Protein AF-A0A2G9T4M1-F1 (afdb_monomer)

Radius of gyration: 15.1 Å; Cα contacts (8 Å, |Δi|>4): 97; chains: 1; bounding box: 35×21×38 Å

Sequence (73 aa):
AYEIIKLKGYTSWAIGLSVAKIVQAIMTNSRNVFALSTNVKGFHGIGEEVYLSLPCVVGSNGITHIVKQNLNE

pLDDT: mean 95.61, std 2.69, range [80.31, 98.19]

Organism: Teladorsagia circumcincta (NCBI:txid45464)

Structure (mmCIF, N/CA/C/O backbone):
data_AF-A0A2G9T4M1-F1
#
_entry.id   AF-A0A2G9T4M1-F1
#
loop_
_atom_site.group_PDB
_atom_site.id
_atom_site.type_symbol
_atom_site.label_atom_id
_atom_site.label_alt_id
_atom_site.label_comp_id
_atom_site.label_asym_id
_atom_site.label_entity_id
_atom_site.label_seq_id
_atom_site.pdbx_PDB_ins_code
_atom_site.Cartn_x
_atom_site.Cartn_y
_atom_site.Cartn_z
_atom_site.occupancy
_atom_site.B_iso_or_equiv
_atom_site.auth_seq_id
_atom_site.auth_comp_id
_atom_site.auth_asym_id
_atom_site.auth_atom_id
_atom_site.pdbx_PDB_model_num
ATOM 1 N N . ALA A 1 1 ? 12.798 -5.320 -6.450 1.00 84.19 1 ALA A N 1
ATOM 2 C CA . ALA A 1 1 ? 12.612 -4.216 -7.422 1.00 84.19 1 ALA A CA 1
ATOM 3 C C . ALA A 1 1 ? 13.922 -3.817 -8.105 1.00 84.19 1 ALA A C 1
ATOM 5 O O . ALA A 1 1 ? 13.937 -3.753 -9.326 1.00 84.19 1 ALA A O 1
ATOM 6 N N . TYR A 1 2 ? 15.010 -3.598 -7.354 1.00 92.50 2 TYR A N 1
ATOM 7 C CA . TYR A 1 2 ? 16.287 -3.098 -7.890 1.00 92.50 2 TYR A CA 1
ATOM 8 C C . TYR A 1 2 ? 16.878 -3.910 -9.048 1.00 92.50 2 TYR A C 1
ATOM 10 O O . TYR A 1 2 ? 17.313 -3.319 -10.027 1.00 92.50 2 TYR A O 1
ATOM 18 N N . GLU A 1 3 ? 16.836 -5.242 -8.994 1.00 96.56 3 GLU A N 1
ATOM 19 C CA . GLU A 1 3 ? 17.340 -6.084 -10.088 1.00 96.56 3 GLU A CA 1
ATOM 20 C C . GLU A 1 3 ? 16.532 -5.915 -11.385 1.00 96.56 3 GLU A C 1
ATOM 22 O O . GLU A 1 3 ? 17.105 -5.723 -12.453 1.00 96.56 3 GLU A O 1
ATOM 27 N N . ILE A 1 4 ? 15.197 -5.869 -11.293 1.00 95.44 4 ILE A N 1
ATOM 28 C CA . ILE A 1 4 ? 14.334 -5.618 -12.459 1.00 95.44 4 ILE A CA 1
ATOM 29 C C . ILE A 1 4 ? 14.581 -4.222 -13.031 1.00 95.44 4 ILE A C 1
ATOM 31 O O . ILE A 1 4 ? 14.638 -4.071 -14.246 1.00 95.44 4 ILE A O 1
ATOM 35 N N . ILE A 1 5 ? 14.763 -3.209 -12.181 1.00 96.75 5 ILE A N 1
ATOM 36 C CA . ILE A 1 5 ? 15.102 -1.855 -12.639 1.00 96.75 5 ILE A CA 1
ATOM 37 C C . ILE A 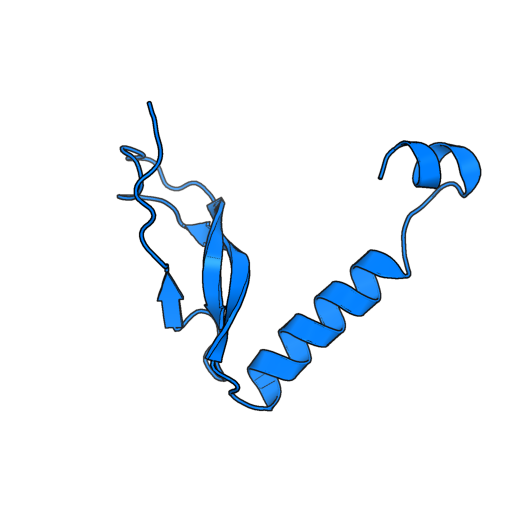1 5 ? 16.467 -1.861 -13.331 1.00 96.75 5 ILE A C 1
ATOM 39 O O . ILE A 1 5 ? 16.598 -1.275 -14.397 1.00 96.75 5 ILE A O 1
ATOM 43 N N . LYS A 1 6 ? 17.463 -2.563 -12.783 1.00 97.25 6 LYS A N 1
ATOM 44 C CA . LYS A 1 6 ? 18.791 -2.677 -13.399 1.00 97.25 6 LYS A CA 1
ATOM 45 C C . LYS A 1 6 ? 18.733 -3.335 -14.781 1.00 97.25 6 LYS A C 1
ATOM 47 O O . LYS A 1 6 ? 19.445 -2.906 -15.678 1.00 97.25 6 LYS A O 1
ATOM 52 N N . LEU A 1 7 ? 17.900 -4.363 -14.951 1.00 97.38 7 LEU A N 1
ATOM 53 C CA . LEU A 1 7 ? 17.810 -5.129 -16.198 1.00 97.38 7 LEU A CA 1
ATOM 54 C C . LEU A 1 7 ? 16.886 -4.487 -17.245 1.00 97.38 7 LEU A C 1
ATOM 56 O O . LEU A 1 7 ? 17.196 -4.502 -18.431 1.00 97.38 7 LEU A O 1
ATOM 60 N N . LYS A 1 8 ? 15.738 -3.944 -16.824 1.00 96.69 8 LYS A N 1
ATOM 61 C CA . LYS A 1 8 ? 14.669 -3.433 -17.703 1.00 96.69 8 LYS A CA 1
ATOM 62 C C . LYS A 1 8 ? 14.609 -1.898 -17.756 1.00 96.69 8 LYS A C 1
ATOM 64 O O . LYS A 1 8 ? 13.950 -1.340 -18.626 1.00 96.69 8 LYS A O 1
ATOM 69 N N . GLY A 1 9 ? 15.236 -1.209 -16.807 1.00 96.19 9 GLY A N 1
ATOM 70 C CA . GLY A 1 9 ? 15.179 0.248 -16.628 1.00 96.19 9 GLY A CA 1
ATOM 71 C C . GLY A 1 9 ? 13.989 0.743 -15.795 1.00 96.19 9 GLY A C 1
ATOM 72 O O . GLY A 1 9 ? 13.994 1.883 -15.344 1.00 96.19 9 GLY A O 1
ATOM 73 N N . TYR A 1 10 ? 12.966 -0.087 -15.564 1.00 94.88 10 TYR A N 1
ATOM 74 C CA . TYR A 1 10 ? 11.753 0.288 -14.827 1.00 94.88 10 TYR A CA 1
ATOM 75 C C . TYR A 1 10 ? 10.956 -0.942 -14.364 1.00 94.88 10 TYR A C 1
ATOM 77 O O . TYR A 1 10 ? 11.195 -2.073 -14.791 1.00 94.88 10 TYR A O 1
ATOM 85 N N . THR A 1 11 ? 9.950 -0.718 -13.514 1.00 95.94 11 THR A N 1
ATOM 86 C CA . THR A 1 11 ? 8.954 -1.732 -13.124 1.00 95.94 11 THR A CA 1
ATOM 87 C C . THR A 1 11 ? 7.569 -1.287 -13.583 1.00 95.94 11 THR A C 1
ATOM 89 O O . THR A 1 11 ? 7.280 -0.097 -13.586 1.00 95.94 11 THR A O 1
ATOM 92 N N . SER A 1 12 ? 6.718 -2.219 -14.015 1.0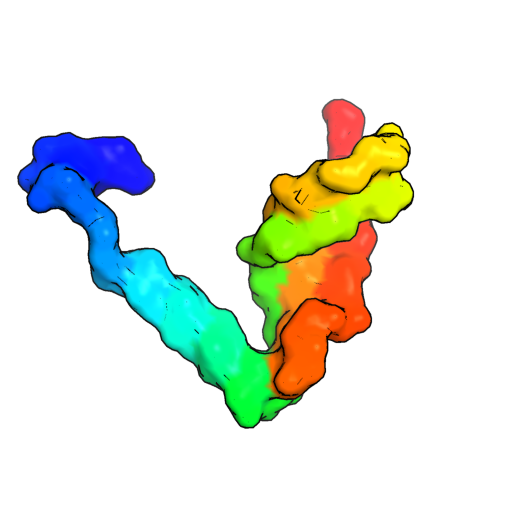0 95.19 12 SER A N 1
ATOM 93 C CA . SER A 1 12 ? 5.379 -1.875 -14.518 1.00 95.19 12 SER A CA 1
ATOM 94 C C . SER A 1 12 ? 4.348 -2.949 -14.185 1.00 95.19 12 SER A C 1
ATOM 96 O O . SER A 1 12 ? 3.384 -2.687 -13.477 1.00 95.19 12 SER A O 1
ATOM 98 N N . TRP A 1 13 ? 4.590 -4.184 -14.628 1.00 95.81 13 TRP A N 1
ATOM 99 C CA . TRP A 1 13 ? 3.612 -5.274 -14.567 1.00 95.81 13 TRP A CA 1
ATOM 100 C C . TRP A 1 13 ? 3.171 -5.640 -13.147 1.00 95.81 13 TRP A C 1
ATOM 102 O O . TRP A 1 13 ? 1.979 -5.648 -12.858 1.00 95.81 13 TRP A O 1
ATOM 112 N N . ALA A 1 14 ? 4.123 -5.896 -12.244 1.00 96.50 14 ALA A N 1
ATOM 113 C CA . ALA A 1 14 ? 3.807 -6.290 -10.871 1.00 96.50 14 ALA A CA 1
ATOM 114 C C . ALA A 1 14 ? 3.076 -5.178 -10.099 1.00 96.50 14 ALA A C 1
ATOM 116 O O . ALA A 1 14 ? 2.141 -5.457 -9.356 1.00 96.50 14 ALA A O 1
ATOM 117 N N . ILE A 1 15 ? 3.469 -3.917 -10.307 1.00 96.56 15 ILE A N 1
ATOM 118 C CA . ILE A 1 15 ? 2.811 -2.767 -9.674 1.00 96.56 15 ILE A CA 1
ATOM 119 C C . ILE A 1 15 ? 1.397 -2.599 -10.233 1.00 96.56 15 ILE A C 1
ATOM 121 O O . ILE A 1 15 ? 0.454 -2.488 -9.455 1.00 96.56 15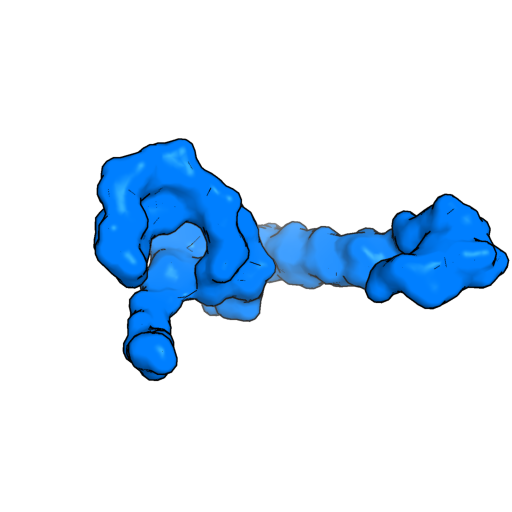 ILE A O 1
ATOM 125 N N . GLY A 1 16 ? 1.229 -2.653 -11.558 1.00 98.00 16 GLY A N 1
ATOM 126 C CA . GLY A 1 16 ? -0.081 -2.550 -12.201 1.00 98.00 16 GLY A CA 1
ATOM 127 C C . GLY A 1 16 ? -1.052 -3.634 -11.732 1.00 98.00 16 GLY A C 1
ATOM 128 O O . GLY A 1 16 ? -2.192 -3.331 -11.393 1.00 98.00 16 GLY A O 1
ATOM 129 N N . LEU A 1 17 ? -0.588 -4.884 -11.621 1.00 98.19 17 LEU A N 1
ATOM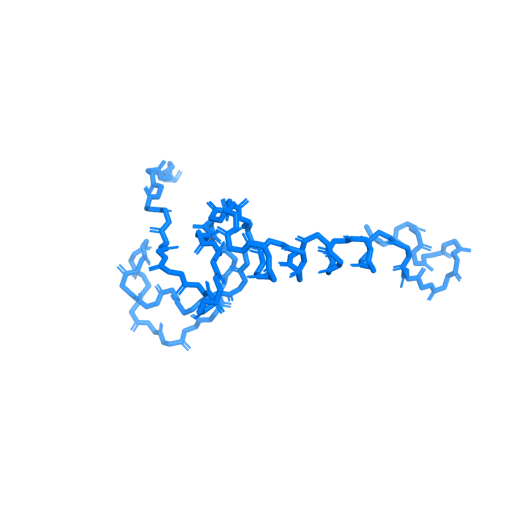 130 C CA . LEU A 1 17 ? -1.409 -5.980 -11.108 1.00 98.19 17 LEU A CA 1
ATOM 131 C C . LEU A 1 17 ? -1.775 -5.790 -9.628 1.00 98.19 17 LEU A C 1
ATOM 133 O O . LEU A 1 17 ? -2.910 -6.061 -9.240 1.00 98.19 17 LEU A O 1
ATOM 137 N N . SER A 1 18 ? -0.843 -5.304 -8.804 1.00 97.31 18 SER A N 1
ATOM 138 C CA . SER A 1 18 ? -1.115 -4.993 -7.396 1.00 97.31 18 SER A CA 1
ATOM 139 C C . SER A 1 18 ? -2.179 -3.905 -7.251 1.00 97.31 18 SER A C 1
ATOM 141 O O . SER A 1 18 ? -3.129 -4.081 -6.493 1.00 97.31 18 SER A O 1
ATOM 143 N N . VAL A 1 19 ? -2.074 -2.820 -8.025 1.00 97.62 19 VAL A N 1
ATOM 144 C CA . VAL A 1 19 ? -3.076 -1.742 -8.037 1.00 97.62 19 VAL A CA 1
ATOM 145 C C . VAL A 1 19 ? -4.428 -2.266 -8.517 1.00 97.62 19 VAL A C 1
ATOM 147 O O . VAL A 1 19 ? -5.436 -2.016 -7.862 1.00 97.62 19 VAL A O 1
ATOM 150 N N . ALA A 1 20 ? -4.462 -3.058 -9.592 1.00 97.94 20 ALA A N 1
ATOM 151 C CA . ALA A 1 20 ? -5.698 -3.648 -10.102 1.00 97.94 20 ALA A CA 1
ATOM 152 C C . ALA A 1 20 ? -6.414 -4.509 -9.046 1.00 97.94 20 ALA A C 1
ATOM 154 O O . ALA A 1 20 ? -7.629 -4.405 -8.900 1.00 97.94 20 ALA A O 1
ATOM 155 N N . LYS A 1 21 ?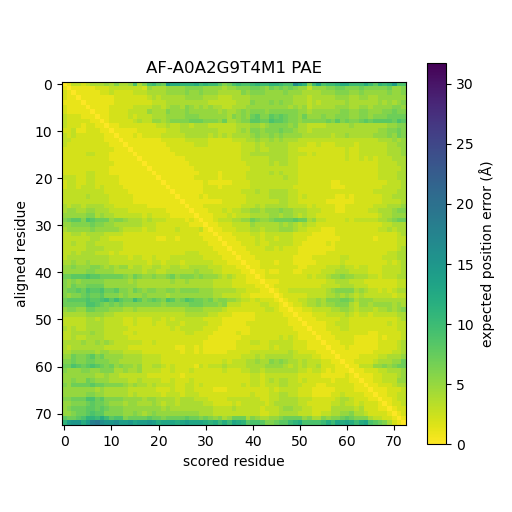 -5.674 -5.302 -8.257 1.00 96.88 21 LYS A N 1
ATOM 156 C CA . LYS A 1 21 ? -6.245 -6.101 -7.158 1.00 96.88 21 LYS A CA 1
ATOM 157 C C . LYS A 1 21 ? -6.835 -5.243 -6.038 1.00 96.88 21 LYS A C 1
ATOM 159 O O . LYS A 1 21 ? -7.896 -5.579 -5.517 1.00 96.88 21 LYS A O 1
ATOM 164 N N . ILE A 1 22 ? -6.168 -4.149 -5.673 1.00 96.94 22 ILE A N 1
ATOM 165 C CA . ILE A 1 22 ? -6.670 -3.214 -4.655 1.00 96.94 22 ILE A CA 1
ATOM 166 C C . ILE A 1 22 ? -7.957 -2.548 -5.153 1.00 96.94 22 ILE A C 1
ATOM 168 O O . ILE A 1 22 ? -8.963 -2.546 -4.449 1.00 96.94 22 ILE A O 1
ATOM 172 N N . VAL A 1 23 ? -7.951 -2.045 -6.391 1.00 97.12 23 VAL A N 1
ATOM 173 C CA . VAL A 1 23 ? -9.122 -1.419 -7.022 1.00 97.12 23 VAL A CA 1
ATOM 174 C C . VAL A 1 23 ? -10.280 -2.407 -7.118 1.00 97.12 23 VAL A C 1
ATOM 176 O O . VAL A 1 23 ? -11.404 -2.058 -6.777 1.00 97.12 23 VAL A O 1
ATOM 179 N N . GLN A 1 24 ? -10.017 -3.653 -7.513 1.00 97.19 24 GLN A N 1
ATOM 180 C CA . GLN A 1 24 ? -11.038 -4.694 -7.557 1.00 97.19 24 GLN A CA 1
ATOM 181 C C . GLN A 1 24 ? -11.679 -4.905 -6.181 1.00 97.19 24 GLN A C 1
ATOM 183 O O . GLN A 1 24 ? -12.901 -4.917 -6.092 1.00 97.19 24 GLN A O 1
ATOM 188 N N . ALA A 1 25 ? -10.881 -5.001 -5.113 1.00 96.69 25 ALA A N 1
ATOM 189 C CA . ALA A 1 25 ? -11.400 -5.174 -3.757 1.00 96.69 25 ALA A CA 1
ATOM 190 C C . ALA A 1 25 ? -12.273 -3.998 -3.284 1.00 96.69 25 ALA A C 1
ATOM 192 O O . ALA A 1 25 ? -13.274 -4.221 -2.599 1.00 96.69 25 ALA A O 1
ATOM 193 N N . ILE A 1 26 ? -11.928 -2.765 -3.680 1.00 97.06 26 ILE A N 1
ATOM 194 C CA . ILE A 1 26 ? -12.755 -1.572 -3.441 1.00 97.06 26 ILE A CA 1
ATOM 195 C C . ILE A 1 26 ? -14.074 -1.695 -4.213 1.00 97.06 26 ILE A C 1
ATOM 197 O O . ILE A 1 26 ? -15.148 -1.624 -3.619 1.00 97.06 26 ILE A O 1
ATOM 201 N N . MET A 1 27 ? -14.004 -1.942 -5.524 1.00 97.69 27 MET A N 1
ATOM 202 C CA . MET A 1 27 ? -15.169 -1.970 -6.417 1.00 97.69 27 MET A CA 1
ATOM 203 C C . MET A 1 27 ? -16.156 -3.089 -6.074 1.00 97.69 27 MET A C 1
ATOM 205 O O . MET A 1 27 ? -17.364 -2.889 -6.157 1.00 97.69 27 MET A O 1
ATOM 209 N N . THR A 1 28 ? -15.668 -4.262 -5.666 1.00 97.44 28 THR A N 1
ATOM 210 C CA . THR A 1 28 ? -16.520 -5.397 -5.278 1.00 97.44 28 THR A CA 1
ATOM 211 C C . THR A 1 28 ? -16.835 -5.425 -3.784 1.00 97.44 28 THR A C 1
ATOM 213 O O . THR A 1 28 ? -17.449 -6.382 -3.320 1.00 97.44 28 THR A O 1
ATOM 216 N N . ASN A 1 29 ? -16.382 -4.426 -3.015 1.00 96.62 29 ASN A N 1
ATOM 217 C CA . ASN A 1 29 ? -16.508 -4.366 -1.557 1.00 96.62 29 ASN A CA 1
ATOM 218 C C . ASN A 1 29 ? -16.104 -5.682 -0.862 1.00 96.62 29 ASN A C 1
ATOM 220 O O . ASN A 1 29 ? -16.790 -6.156 0.045 1.00 96.62 29 ASN A O 1
ATOM 224 N N . SER A 1 30 ? -15.009 -6.308 -1.304 1.00 93.88 30 SER A N 1
ATOM 225 C CA . SER A 1 30 ? -14.667 -7.669 -0.865 1.00 93.88 30 SER A CA 1
ATOM 226 C C . SER A 1 30 ? -14.134 -7.734 0.569 1.00 93.88 30 SER A C 1
ATOM 228 O O . SER A 1 30 ? -14.040 -8.823 1.126 1.00 93.88 30 SER A O 1
ATOM 230 N N . ARG A 1 31 ? -13.785 -6.583 1.170 1.00 94.69 31 ARG A N 1
ATOM 231 C CA . ARG A 1 31 ? -13.212 -6.471 2.526 1.00 94.69 31 ARG A CA 1
ATOM 232 C C . ARG A 1 31 ? -11.920 -7.278 2.692 1.00 94.69 31 ARG A C 1
ATOM 234 O O . ARG A 1 31 ? -11.657 -7.849 3.747 1.00 94.69 31 ARG A O 1
ATOM 241 N N . ASN A 1 32 ? -11.098 -7.298 1.643 1.00 95.56 32 ASN A N 1
ATOM 242 C CA . ASN A 1 32 ? -9.801 -7.972 1.662 1.00 95.56 32 ASN A CA 1
ATOM 243 C C . ASN A 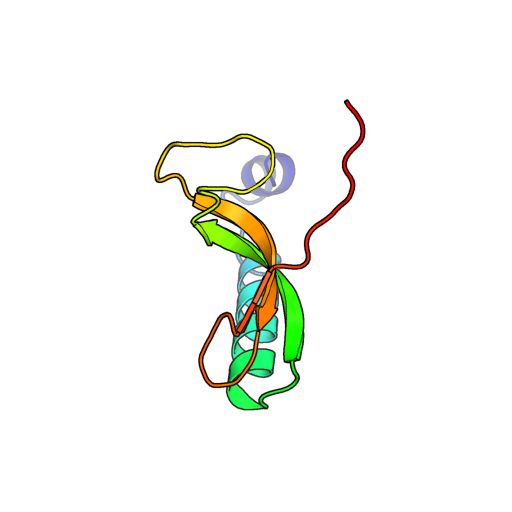1 32 ? -8.776 -7.178 2.480 1.00 95.56 32 ASN A C 1
ATOM 245 O O . ASN A 1 32 ? -8.844 -5.950 2.567 1.00 95.56 32 ASN A O 1
ATOM 249 N N . VAL A 1 33 ? -7.791 -7.889 3.032 1.00 96.88 33 VAL A N 1
ATOM 250 C CA . VAL A 1 33 ? -6.667 -7.290 3.759 1.00 96.88 33 VAL A CA 1
ATOM 251 C C . VAL A 1 33 ? -5.494 -7.062 2.810 1.00 96.88 33 VAL A C 1
ATOM 253 O O . VAL A 1 33 ? -5.046 -7.991 2.139 1.00 96.88 33 VAL A O 1
ATOM 256 N N . PHE A 1 34 ? -4.963 -5.842 2.792 1.00 97.31 34 PHE A N 1
ATOM 257 C CA . PHE A 1 34 ? -3.757 -5.476 2.050 1.00 97.31 34 PHE A CA 1
ATOM 258 C C . PHE A 1 34 ? -2.808 -4.678 2.939 1.00 97.31 34 PHE A C 1
ATOM 260 O O . PHE A 1 34 ? -3.254 -3.869 3.746 1.00 97.31 34 PHE A O 1
ATOM 267 N N . ALA A 1 35 ? -1.498 -4.859 2.769 1.00 97.31 35 ALA A N 1
ATOM 268 C CA . ALA A 1 35 ? -0.517 -3.958 3.368 1.00 97.31 35 ALA A CA 1
ATOM 269 C C . ALA A 1 35 ? -0.497 -2.647 2.566 1.00 97.31 35 ALA A C 1
ATOM 271 O O . ALA A 1 35 ? 0.028 -2.614 1.453 1.00 97.31 35 ALA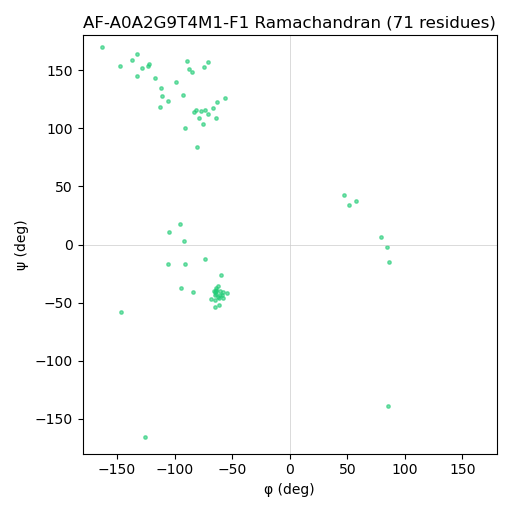 A O 1
ATOM 272 N N . LEU A 1 36 ? -1.112 -1.592 3.106 1.00 97.19 36 LEU A N 1
ATOM 273 C CA . LEU A 1 36 ? -1.250 -0.287 2.454 1.00 97.19 36 LEU A CA 1
ATOM 274 C C . LEU A 1 36 ? -0.769 0.831 3.367 1.00 97.19 36 LEU A C 1
ATOM 276 O O . LEU A 1 36 ? -0.849 0.722 4.590 1.00 97.19 36 LEU A O 1
ATOM 280 N N . SER A 1 37 ? -0.296 1.912 2.748 1.00 97.31 37 SER A N 1
ATOM 281 C CA . SER A 1 37 ? 0.116 3.114 3.463 1.00 97.31 37 SER A CA 1
ATOM 282 C C . SER A 1 37 ? -1.094 3.779 4.121 1.00 97.31 37 SER A C 1
ATOM 284 O O . SER A 1 37 ? -2.028 4.191 3.433 1.00 97.31 37 SER A O 1
ATOM 286 N N . THR A 1 38 ? -1.081 3.866 5.447 1.00 96.06 38 THR A N 1
ATOM 287 C CA . THR A 1 38 ? -2.133 4.477 6.266 1.00 96.06 38 THR A CA 1
ATOM 288 C C . THR A 1 38 ? -1.502 5.321 7.365 1.00 96.06 38 THR A C 1
ATOM 290 O O . THR A 1 38 ? -0.341 5.111 7.715 1.00 96.06 38 THR A O 1
ATOM 293 N N . ASN A 1 39 ? -2.259 6.266 7.924 1.00 95.88 39 ASN A N 1
ATOM 294 C CA . ASN A 1 39 ? -1.813 7.025 9.086 1.00 95.88 39 ASN A CA 1
ATOM 295 C C . ASN A 1 39 ? -1.618 6.061 10.267 1.00 95.88 39 ASN A C 1
ATOM 297 O O . ASN A 1 39 ? -2.549 5.339 10.635 1.00 95.88 39 ASN A O 1
ATOM 301 N N . VAL A 1 40 ? -0.408 6.030 10.826 1.00 96.25 40 VAL A N 1
ATOM 302 C CA . VAL A 1 40 ? -0.031 5.112 11.912 1.00 96.25 40 VAL A CA 1
ATOM 303 C C . VAL A 1 40 ? 0.067 5.791 13.277 1.00 96.25 40 VAL A C 1
ATOM 305 O O . VAL A 1 40 ? 0.532 5.176 14.234 1.00 96.25 40 VAL A O 1
ATOM 308 N N . LYS A 1 41 ? -0.399 7.037 13.406 1.00 95.62 41 LYS A N 1
ATOM 309 C CA . LYS A 1 41 ? -0.477 7.727 14.695 1.00 95.62 41 LYS A CA 1
ATOM 310 C C . LYS A 1 41 ? -1.299 6.903 15.689 1.00 95.62 41 LYS A C 1
ATOM 312 O O . LYS A 1 41 ? -2.434 6.521 15.411 1.00 95.62 41 LYS A O 1
ATOM 317 N N . GLY A 1 42 ? -0.724 6.627 16.853 1.00 92.88 42 GLY A N 1
ATOM 318 C CA . GLY A 1 42 ? -1.312 5.788 17.898 1.00 92.88 42 GLY A CA 1
ATOM 319 C C . GLY A 1 42 ? -1.086 4.280 17.721 1.00 92.88 42 GLY A C 1
ATOM 320 O O . GLY A 1 42 ? -1.476 3.510 18.599 1.00 92.88 42 GLY A O 1
ATOM 321 N N . PHE A 1 43 ? -0.435 3.837 16.640 1.00 92.69 43 PHE A N 1
ATOM 322 C CA . PHE A 1 43 ? -0.031 2.443 16.443 1.00 92.69 43 PHE A CA 1
ATOM 323 C C . PHE A 1 43 ? 1.441 2.254 16.804 1.00 92.69 43 PHE A C 1
ATOM 325 O O . PHE A 1 43 ? 2.275 3.097 16.491 1.00 92.69 43 PHE A O 1
ATOM 332 N N . HIS A 1 44 ? 1.762 1.130 17.454 1.00 92.75 44 HIS A N 1
ATOM 333 C CA . HIS A 1 44 ? 3.143 0.705 17.739 1.00 92.75 44 HIS A CA 1
ATOM 334 C C . HIS A 1 44 ? 4.022 1.784 18.409 1.00 92.75 44 HIS A C 1
ATOM 336 O O . HIS A 1 44 ? 5.214 1.866 18.146 1.00 92.75 44 HIS A O 1
ATOM 342 N N . GLY A 1 45 ? 3.429 2.636 19.257 1.00 92.19 45 GLY A N 1
ATOM 343 C CA . GLY A 1 45 ? 4.142 3.708 19.971 1.00 92.19 45 GLY A CA 1
ATOM 344 C C . GLY A 1 45 ? 4.426 4.976 19.152 1.00 92.19 45 GLY A C 1
ATOM 345 O O . GLY A 1 45 ? 5.090 5.881 19.649 1.00 92.19 45 GLY A O 1
ATOM 346 N N . ILE A 1 46 ? 3.915 5.081 17.923 1.00 94.19 46 ILE A N 1
ATOM 347 C CA . ILE A 1 46 ? 4.148 6.232 17.042 1.00 94.19 46 ILE A CA 1
ATOM 348 C C . ILE A 1 46 ? 3.174 7.365 17.391 1.00 94.19 46 ILE A C 1
ATOM 350 O O . ILE A 1 46 ? 1.965 7.233 17.210 1.00 94.19 46 ILE A O 1
ATOM 354 N N . GLY A 1 47 ? 3.688 8.491 17.894 1.00 94.25 47 GLY A N 1
ATOM 355 C CA . GLY A 1 47 ? 2.881 9.671 18.253 1.00 94.25 47 GLY A CA 1
ATOM 356 C C . GLY A 1 47 ? 2.704 10.701 17.131 1.00 94.25 47 GLY A C 1
ATOM 357 O O . GLY A 1 47 ? 1.820 11.557 17.205 1.00 94.25 47 GLY A O 1
ATOM 358 N N . GLU A 1 48 ? 3.533 10.621 16.095 1.00 95.81 48 GLU A N 1
ATOM 359 C CA . GLU A 1 48 ? 3.574 11.582 14.994 1.00 95.81 48 GLU A CA 1
ATOM 360 C C . GLU A 1 48 ? 2.618 11.204 13.855 1.00 95.81 48 GLU A C 1
ATOM 362 O O . GLU A 1 48 ? 2.231 10.046 13.685 1.00 95.81 48 GLU A O 1
ATOM 367 N N . GLU A 1 49 ? 2.237 12.194 13.047 1.00 96.31 49 GLU A N 1
ATOM 368 C CA . GLU A 1 49 ? 1.428 11.984 11.843 1.00 96.31 49 GLU A CA 1
ATOM 369 C C . GLU A 1 49 ? 2.302 11.518 10.685 1.00 96.31 49 GLU A C 1
ATOM 371 O O . GLU A 1 49 ? 2.743 12.299 9.845 1.00 96.31 49 GLU A O 1
ATOM 376 N N . VAL A 1 50 ? 2.542 10.210 10.645 1.00 97.06 50 VAL A N 1
ATOM 377 C CA . VAL A 1 50 ? 3.305 9.550 9.584 1.00 97.06 50 VAL A CA 1
ATOM 378 C C . VAL A 1 50 ? 2.475 8.452 8.928 1.00 97.06 50 VAL A C 1
ATOM 380 O O . VAL A 1 50 ? 1.557 7.889 9.532 1.00 97.06 50 VAL A O 1
ATOM 383 N N . TYR A 1 51 ? 2.784 8.163 7.665 1.00 97.12 51 TYR A N 1
ATOM 384 C CA . TYR A 1 51 ? 2.098 7.146 6.874 1.00 97.12 51 TYR A CA 1
ATOM 385 C C . TYR A 1 51 ? 3.045 5.988 6.589 1.00 97.12 51 TYR A C 1
ATOM 387 O O . TYR A 1 51 ? 4.073 6.164 5.936 1.00 97.12 51 TYR A O 1
ATOM 395 N N . LEU A 1 52 ? 2.692 4.802 7.076 1.00 96.94 52 LEU A N 1
ATOM 396 C CA . LEU A 1 52 ? 3.451 3.567 6.888 1.00 96.94 52 LEU A CA 1
ATOM 397 C C . LEU A 1 52 ? 2.512 2.441 6.460 1.00 96.94 52 LEU A C 1
ATOM 399 O O . LEU A 1 52 ? 1.291 2.537 6.585 1.00 96.94 52 LEU A O 1
ATOM 403 N N . SER A 1 53 ? 3.090 1.360 5.937 1.00 97.38 53 SER A N 1
ATOM 404 C CA . SER A 1 53 ? 2.303 0.209 5.494 1.00 97.38 53 SER A CA 1
ATOM 405 C C . SER A 1 53 ? 1.846 -0.642 6.678 1.00 97.38 53 SER A C 1
ATOM 407 O O . SER A 1 53 ? 2.668 -1.271 7.341 1.00 97.38 53 SER A O 1
ATOM 409 N N . LEU A 1 54 ? 0.533 -0.709 6.900 1.00 97.06 54 LEU A N 1
ATOM 410 C CA . LEU A 1 54 ? -0.109 -1.638 7.832 1.00 97.06 54 LEU A CA 1
ATOM 411 C C . LEU A 1 54 ? -1.139 -2.508 7.087 1.00 97.06 54 LEU A C 1
ATOM 413 O O . LEU A 1 54 ? -1.648 -2.104 6.039 1.00 97.06 54 LEU A O 1
ATOM 417 N N . PRO A 1 55 ? -1.459 -3.711 7.592 1.00 97.31 55 PRO A N 1
ATOM 418 C CA . PRO A 1 55 ? -2.543 -4.536 7.084 1.00 97.31 55 PRO A CA 1
ATOM 419 C C . PRO A 1 55 ? -3.877 -3.819 7.304 1.00 97.31 55 PRO A C 1
ATOM 421 O O . PRO A 1 55 ? -4.367 -3.681 8.423 1.00 97.31 55 PRO A O 1
ATOM 424 N N . CYS A 1 56 ? -4.458 -3.360 6.206 1.00 97.38 56 CYS A N 1
ATOM 425 C CA . CYS A 1 56 ? -5.691 -2.596 6.154 1.00 97.38 56 CYS A CA 1
ATOM 426 C C . CYS A 1 56 ? -6.791 -3.433 5.502 1.00 97.38 56 CYS A C 1
ATOM 428 O O . CYS A 1 56 ? -6.576 -4.035 4.449 1.00 97.38 56 CYS A O 1
ATOM 430 N N . VAL A 1 57 ? -7.979 -3.438 6.102 1.00 97.31 57 VAL A N 1
ATOM 431 C CA . VAL A 1 57 ? -9.195 -4.002 5.508 1.00 97.31 57 VAL A CA 1
ATOM 432 C C . VAL A 1 57 ? -9.777 -2.974 4.545 1.00 97.31 57 VAL A C 1
ATOM 434 O O . VAL A 1 57 ? -10.218 -1.901 4.968 1.00 97.31 57 VAL A O 1
ATOM 437 N N . VAL A 1 58 ? -9.814 -3.307 3.259 1.00 97.06 58 VAL A N 1
ATOM 438 C CA . VAL A 1 58 ? -10.262 -2.406 2.192 1.00 97.06 58 VAL A CA 1
ATOM 439 C C . VAL A 1 58 ? -11.646 -2.811 1.694 1.00 97.06 58 VAL A C 1
ATOM 441 O O . VAL A 1 58 ? -11.848 -3.946 1.265 1.00 97.06 58 VAL A O 1
ATOM 444 N N . GLY A 1 59 ? -12.595 -1.878 1.738 1.00 95.56 59 GLY A N 1
ATOM 445 C CA . GLY A 1 59 ? -13.946 -2.027 1.192 1.00 95.56 59 GLY A CA 1
ATOM 446 C C . GLY A 1 59 ? -14.300 -0.900 0.222 1.00 95.56 59 GLY A C 1
ATOM 447 O O . GLY A 1 59 ? -13.436 -0.130 -0.196 1.00 95.56 59 GLY A O 1
ATOM 448 N N . SER A 1 60 ? -15.587 -0.766 -0.105 1.00 96.44 60 SER A N 1
ATOM 449 C CA . SER A 1 60 ? -16.076 0.256 -1.048 1.00 96.44 60 SER A CA 1
ATOM 450 C C . SER A 1 60 ? -15.785 1.695 -0.615 1.00 96.44 60 SER A C 1
ATOM 452 O O . SER A 1 60 ? -15.640 2.570 -1.458 1.00 96.44 60 SER A O 1
ATOM 454 N N . ASN A 1 61 ? -15.657 1.933 0.693 1.00 95.06 61 ASN A N 1
ATOM 455 C CA . ASN A 1 61 ? -15.377 3.252 1.270 1.00 95.06 61 ASN A CA 1
ATOM 456 C C . ASN A 1 61 ? -13.873 3.481 1.527 1.00 95.06 61 ASN A C 1
ATOM 458 O O . ASN A 1 61 ? -13.507 4.347 2.316 1.00 95.06 61 ASN A O 1
ATOM 462 N N . GLY A 1 62 ? -12.997 2.683 0.908 1.00 94.38 62 GLY A N 1
ATOM 463 C CA . GLY A 1 62 ? -11.556 2.716 1.152 1.00 94.38 62 GLY A CA 1
ATOM 464 C C . GLY A 1 62 ? -11.146 1.863 2.355 1.00 94.38 62 GLY A C 1
ATOM 465 O O . GLY A 1 62 ? -11.623 0.737 2.522 1.00 94.38 62 GLY A O 1
ATOM 466 N N . ILE A 1 63 ? -10.225 2.372 3.177 1.00 95.75 63 ILE A N 1
ATOM 467 C CA . ILE A 1 63 ? -9.739 1.667 4.372 1.00 95.75 63 ILE A CA 1
ATOM 468 C C . ILE A 1 63 ? -10.821 1.716 5.451 1.00 95.75 63 ILE A C 1
ATOM 470 O O . ILE A 1 63 ? -11.172 2.781 5.946 1.00 95.75 63 ILE A O 1
ATOM 474 N N . THR A 1 64 ? -11.342 0.550 5.822 1.00 95.31 64 THR A N 1
ATOM 475 C CA . THR A 1 64 ? -12.394 0.422 6.842 1.00 95.31 64 THR A CA 1
ATOM 476 C C . THR A 1 64 ? -11.825 0.138 8.228 1.00 95.31 64 THR A C 1
ATOM 478 O O . THR A 1 64 ? -12.346 0.640 9.216 1.00 95.31 64 THR A O 1
ATOM 481 N N . HIS A 1 65 ? -10.767 -0.674 8.305 1.00 94.81 65 HIS A N 1
ATOM 482 C CA . HIS A 1 65 ? -10.138 -1.093 9.556 1.00 94.81 65 HIS A CA 1
ATOM 483 C C . HIS A 1 65 ? -8.638 -1.292 9.345 1.00 94.81 65 HIS A C 1
ATOM 485 O O . HIS A 1 65 ? -8.204 -1.648 8.248 1.00 94.81 65 HIS A O 1
ATOM 491 N N . ILE A 1 66 ? -7.861 -1.135 10.413 1.00 96.12 66 ILE A N 1
ATOM 492 C CA . ILE A 1 66 ? -6.442 -1.494 10.464 1.00 96.12 66 ILE A CA 1
ATOM 493 C C . ILE A 1 66 ? -6.314 -2.695 11.402 1.00 96.12 66 ILE A C 1
ATOM 495 O O . ILE A 1 66 ? -6.815 -2.668 12.527 1.00 96.12 66 ILE A O 1
ATOM 499 N N . VAL A 1 67 ? -5.666 -3.764 10.943 1.00 95.56 67 VAL A N 1
ATOM 500 C CA . VAL A 1 67 ? -5.443 -4.967 11.749 1.00 95.56 67 VAL A CA 1
ATOM 501 C C . VAL A 1 67 ? -4.276 -4.703 12.697 1.00 95.56 67 VAL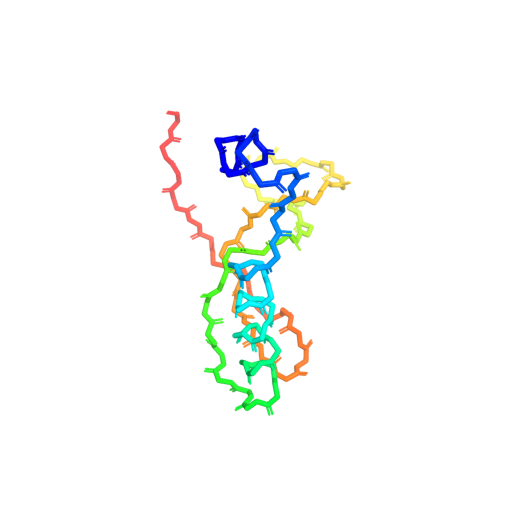 A C 1
ATOM 503 O O . VAL A 1 67 ? -3.128 -4.619 12.266 1.00 95.56 67 VAL A O 1
ATOM 506 N N . LYS A 1 68 ? -4.562 -4.573 13.997 1.00 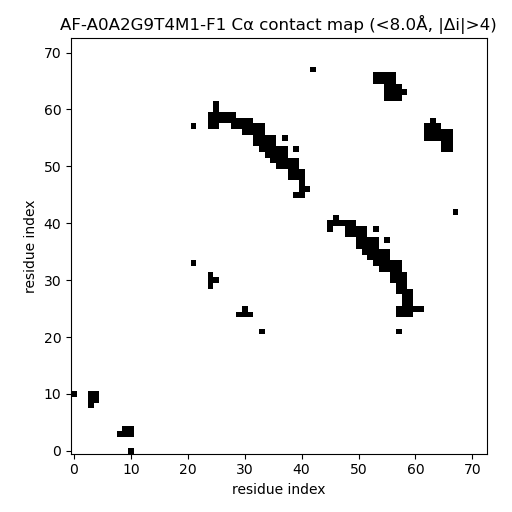93.25 68 LYS A N 1
ATOM 507 C CA . LYS A 1 68 ? -3.533 -4.376 15.025 1.00 93.25 68 LYS A CA 1
ATOM 508 C C . LYS A 1 68 ? -2.740 -5.666 15.219 1.00 93.25 68 LYS A C 1
ATOM 510 O O . LYS A 1 68 ? -3.279 -6.661 15.698 1.00 93.25 68 LYS A O 1
ATOM 515 N N . GLN A 1 69 ? -1.469 -5.646 14.842 1.00 94.75 69 GLN A N 1
ATOM 516 C CA . GLN A 1 69 ? -0.576 -6.787 15.017 1.00 94.75 69 GLN A CA 1
ATOM 517 C C . GLN A 1 69 ? 0.087 -6.749 16.394 1.00 94.75 69 GLN A C 1
ATOM 519 O O . GLN A 1 69 ? 0.344 -5.674 16.930 1.00 94.75 69 GLN A O 1
ATOM 524 N N . ASN A 1 70 ? 0.415 -7.920 16.931 1.00 94.62 70 ASN A N 1
ATOM 525 C CA . ASN A 1 70 ? 1.373 -8.036 18.025 1.00 94.62 70 ASN A CA 1
ATOM 526 C C . ASN A 1 70 ? 2.746 -8.241 17.384 1.00 94.62 70 ASN A C 1
ATOM 528 O O . ASN A 1 70 ? 3.029 -9.325 16.877 1.00 94.62 70 ASN A O 1
ATOM 532 N N . LEU A 1 71 ? 3.535 -7.172 17.306 1.00 93.56 71 LEU A N 1
ATOM 533 C CA . LEU A 1 71 ? 4.901 -7.234 16.797 1.00 93.56 71 LEU A CA 1
ATOM 534 C C . LEU A 1 71 ? 5.842 -7.649 17.931 1.00 93.56 71 LEU A C 1
ATOM 536 O O . LEU A 1 71 ? 5.586 -7.328 19.091 1.00 93.56 71 LEU A O 1
ATOM 540 N N . ASN A 1 72 ? 6.909 -8.364 17.582 1.00 93.62 72 ASN A N 1
ATOM 541 C CA . ASN A 1 72 ? 8.014 -8.584 18.509 1.00 93.62 72 ASN A CA 1
ATOM 542 C C . ASN A 1 72 ? 8.786 -7.270 18.698 1.00 93.62 72 ASN A C 1
ATOM 544 O O . ASN A 1 72 ? 8.728 -6.399 17.825 1.00 93.62 72 ASN A O 1
ATOM 548 N N . GLU A 1 73 ? 9.486 -7.163 19.828 1.00 80.31 73 GLU A N 1
ATOM 549 C CA . GLU A 1 73 ? 10.448 -6.085 20.091 1.00 80.31 73 GLU A CA 1
ATOM 550 C C . GLU A 1 73 ? 11.665 -6.167 19.157 1.00 80.31 73 GLU A C 1
ATOM 552 O O . GLU A 1 73 ? 12.116 -7.304 18.866 1.00 80.31 73 GLU A O 1
#

Mean predicted aligned error: 3.29 Å

Solvent-accessible surface area (backbone atoms only — not comparable to full-atom values): 4443 Å² total; per-residue (Å²): 109,69,66,51,29,73,76,68,72,53,85,55,68,70,59,52,53,52,52,50,53,52,52,47,27,25,77,66,47,64,53,46,76,42,77,40,75,38,80,38,52,78,44,97,83,34,82,54,95,45,71,46,72,42,44,25,29,28,22,67,87,42,76,76,46,71,63,84,75,88,73,82,133

Foldseek 3Di:
DVVCCVVVVDDDDVVVVVVVVLVVCLVVQVQDWDFDWDQQCVAPPHPDRGTGTFTFGQGVVGGDDTDRDDDDD

Nearest PDB structures (foldseek):
  7p4g-assembly1_C  TM=9.786E-01  e=1.719E-07  Oryctolagus cuniculus
  4r69-assembly1_C  TM=9.917E-01  e=1.967E-07  Homo sapiens
  4r69-assembly1_B  TM=9.920E-01  e=2.249E-07  Homo sapiens
  4r69-assembly1_D  TM=9.923E-01  e=2.752E-07  Homo sapiens
  7p4g-assembly3_K  TM=9.782E-01  e=2.573E-07  Oryctolagus cuniculus

InterPro domains:
  IPR015955 Lactate dehydrogenase/glycoside hydrolase, family 4, C-terminal [G3DSA:3.90.110.10] (1-73)
  IPR015955 Lactate dehydrogenase/glycoside hydrolase, family 4, C-terminal [SSF56327] (1-73)
  IPR022383 Lactate/malate dehydrogenase, C-terminal [PF02866] (1-73)

Secondary structure (DSSP, 8-state):
-HHHHHHHSS--HHHHHHHHHHHHHHHTT--EEEEEEEE-TTSTT--S--EEEEEEEEETTEEEEE-------